Protein AF-A0A4Y2KKC8-F1 (afdb_monomer_lite)

Foldseek 3Di:
DPLPDCPVVVVVVVCCVVPVDDDPSVVVVVVVVVVVVVVVVVVVVVVVQVVVVVCVVPVLPCPRGDCVVVVDDPVVSVVVSVCCVPPPVNVVLVVVLVVVVVVLVVVLVVCVVVVVPVVNVVRDDNVVSVVVSVVPDPPPPD

pLDDT: mean 78.74, std 12.35, range [41.03, 94.56]

Sequence (142 aa):
MESGKLLHFKNLKQYRDETNATIDTNYFSIALKNMKDGFTERFEQFKANKSTLAFIVNPLNTNEINIESFGIDAGSLQMQLLDLKTKDLWSGKFTELKSKLEELEIQKCMHIEQHKWTALKEIPRVEALIFGAWNSLPECYS

Structure (mmCIF, N/CA/C/O backbone):
data_AF-A0A4Y2KKC8-F1
#
_entry.id   AF-A0A4Y2KKC8-F1
#
loop_
_atom_site.group_PDB
_atom_site.id
_atom_site.type_symbol
_atom_site.label_atom_id
_atom_site.label_alt_id
_atom_site.label_comp_id
_atom_site.label_asym_id
_atom_site.label_entity_id
_atom_site.label_seq_id
_atom_site.pdbx_PDB_ins_code
_atom_site.Cartn_x
_atom_site.Cartn_y
_atom_site.Cartn_z
_atom_site.occupancy
_atom_site.B_iso_or_equiv
_atom_site.auth_seq_id
_atom_site.auth_comp_id
_atom_site.auth_asym_id
_atom_site.auth_atom_id
_atom_site.pdbx_PDB_model_num
ATOM 1 N N . MET A 1 1 ? 13.796 18.400 -25.181 1.00 46.31 1 MET A N 1
ATOM 2 C CA . MET A 1 1 ? 15.090 17.842 -24.737 1.00 46.31 1 MET A CA 1
ATOM 3 C C . MET A 1 1 ? 16.060 18.155 -25.860 1.00 46.31 1 MET A C 1
ATOM 5 O O . MET A 1 1 ? 15.753 17.757 -26.974 1.00 46.31 1 MET A O 1
ATOM 9 N N . GLU A 1 2 ? 17.096 18.974 -25.644 1.00 43.88 2 GLU A N 1
ATOM 10 C CA . GLU A 1 2 ? 18.060 19.294 -26.714 1.00 43.88 2 GLU A CA 1
ATOM 11 C C . GLU A 1 2 ? 18.613 17.981 -27.288 1.00 43.88 2 GLU A C 1
ATOM 13 O O . GLU A 1 2 ? 19.316 17.240 -26.600 1.00 43.88 2 GLU A O 1
ATOM 18 N N . SER A 1 3 ? 18.250 17.670 -28.530 1.00 45.03 3 SER A N 1
ATOM 19 C CA . SER A 1 3 ? 18.407 16.374 -29.203 1.00 45.03 3 SER A CA 1
ATOM 20 C C . SER A 1 3 ? 19.848 16.060 -29.631 1.00 45.03 3 SER A C 1
ATOM 22 O O . SER A 1 3 ? 20.072 15.436 -30.664 1.00 45.03 3 SER A O 1
ATOM 24 N N . GLY A 1 4 ? 20.845 16.501 -28.860 1.00 53.94 4 GLY A N 1
ATOM 25 C CA . GLY A 1 4 ? 22.251 16.428 -29.271 1.00 53.94 4 GLY A CA 1
ATOM 26 C C . GLY A 1 4 ? 23.270 16.171 -28.166 1.00 53.94 4 GLY A C 1
ATOM 27 O O . GLY A 1 4 ? 24.447 15.985 -28.468 1.00 53.94 4 GLY A O 1
ATOM 28 N N . LYS A 1 5 ? 22.879 16.139 -26.888 1.00 65.12 5 LYS A N 1
ATOM 29 C CA . LYS A 1 5 ? 23.837 15.943 -25.791 1.00 65.12 5 LYS A CA 1
ATOM 30 C C . LYS A 1 5 ? 23.451 14.707 -24.996 1.00 65.12 5 LYS A C 1
ATOM 32 O O . LYS A 1 5 ? 22.463 14.712 -24.269 1.00 65.12 5 LYS A O 1
ATOM 37 N N . LEU A 1 6 ? 24.284 13.670 -25.081 1.00 72.81 6 LEU A N 1
ATOM 38 C CA . LEU A 1 6 ? 24.264 12.457 -24.246 1.00 72.81 6 LEU A CA 1
ATOM 39 C C . LEU A 1 6 ? 24.575 12.758 -22.762 1.00 72.81 6 LEU A C 1
ATOM 41 O O . LEU A 1 6 ? 25.207 11.966 -22.072 1.00 72.81 6 LEU A O 1
ATOM 45 N N . LEU A 1 7 ? 24.160 13.927 -22.265 1.00 75.31 7 LEU A N 1
ATOM 46 C CA . LEU A 1 7 ? 24.462 14.474 -20.945 1.00 75.31 7 LEU A CA 1
ATOM 47 C C . LEU A 1 7 ? 24.061 13.508 -19.827 1.00 75.31 7 LEU A C 1
ATOM 49 O O . LEU A 1 7 ? 24.788 13.351 -18.849 1.00 75.31 7 LEU A O 1
ATOM 53 N N . HIS A 1 8 ? 22.927 12.833 -20.006 1.00 78.88 8 HIS A N 1
ATOM 54 C CA . HIS A 1 8 ? 22.376 11.881 -19.045 1.00 78.88 8 HIS A CA 1
ATOM 55 C C . HIS A 1 8 ? 22.734 10.418 -19.364 1.00 78.88 8 HIS A C 1
ATOM 57 O O . HIS A 1 8 ? 22.387 9.528 -18.596 1.00 78.88 8 HIS A O 1
ATOM 63 N N . PHE A 1 9 ? 23.473 10.162 -20.449 1.00 84.19 9 PHE A N 1
ATOM 64 C CA . PHE A 1 9 ? 23.880 8.828 -20.901 1.00 84.19 9 PHE A CA 1
ATOM 65 C C . PHE A 1 9 ? 25.406 8.697 -20.858 1.00 84.19 9 PHE A C 1
ATOM 67 O O . PHE A 1 9 ? 26.059 8.594 -21.895 1.00 84.19 9 PHE A O 1
ATOM 74 N N . LYS A 1 10 ? 25.984 8.726 -19.648 1.00 86.88 10 LYS A N 1
ATOM 75 C CA . LYS A 1 10 ? 27.445 8.781 -19.424 1.00 86.88 10 LYS A CA 1
ATOM 76 C C . LYS A 1 10 ? 28.217 7.696 -20.183 1.00 86.88 10 LYS A C 1
ATOM 78 O O . LYS A 1 10 ? 29.179 8.017 -20.869 1.00 86.88 10 LYS A O 1
ATOM 83 N N . ASN A 1 11 ? 27.740 6.453 -20.134 1.00 88.62 11 ASN A N 1
ATOM 84 C CA . ASN A 1 11 ? 28.391 5.323 -20.804 1.00 88.62 11 ASN A CA 1
ATOM 85 C C . ASN A 1 11 ? 28.322 5.450 -22.334 1.00 88.62 11 ASN A C 1
ATOM 87 O O . ASN A 1 11 ? 29.298 5.187 -23.027 1.00 88.62 11 ASN A O 1
ATOM 91 N N . LEU A 1 12 ? 27.181 5.902 -22.866 1.00 84.38 12 LEU A N 1
ATOM 92 C CA . LEU A 1 12 ? 26.992 6.082 -24.308 1.00 84.38 12 LEU A CA 1
ATOM 93 C C . LEU A 1 12 ? 27.838 7.247 -24.841 1.00 84.38 12 LEU A C 1
ATOM 95 O O . LEU A 1 12 ? 28.389 7.177 -25.936 1.00 84.38 12 LEU A O 1
ATOM 99 N N . LYS A 1 13 ? 27.961 8.315 -24.042 1.00 84.94 13 LYS A N 1
ATOM 100 C CA . LYS A 1 13 ? 28.847 9.446 -24.322 1.00 84.94 13 LYS A CA 1
ATOM 101 C C . LYS A 1 13 ? 30.307 8.995 -24.377 1.00 84.94 13 LYS A C 1
ATOM 103 O O . LYS A 1 13 ? 30.983 9.312 -25.345 1.00 84.94 13 LYS A O 1
ATOM 108 N N . GLN A 1 14 ? 30.755 8.238 -23.376 1.00 87.81 14 GLN A N 1
ATOM 109 C CA . GLN A 1 14 ? 32.113 7.696 -23.325 1.00 87.81 14 GLN A CA 1
ATOM 110 C C . GLN A 1 14 ? 32.411 6.814 -24.544 1.00 87.81 14 GLN A C 1
ATOM 112 O O . GLN A 1 14 ? 33.397 7.046 -25.231 1.00 87.81 14 GLN A O 1
ATOM 117 N N . TYR A 1 15 ? 31.514 5.882 -24.875 1.00 87.12 15 TYR A N 1
ATOM 118 C CA . TYR A 1 15 ? 31.667 5.016 -26.044 1.00 87.12 15 TYR A CA 1
ATOM 119 C C . TYR A 1 15 ? 31.813 5.811 -27.349 1.00 87.12 15 TYR A C 1
ATOM 121 O O . TYR A 1 15 ? 32.693 5.520 -28.156 1.00 87.12 15 TYR A O 1
ATOM 129 N N . ARG A 1 16 ? 30.987 6.846 -27.551 1.00 86.56 16 ARG A N 1
ATOM 130 C CA . ARG A 1 16 ? 31.104 7.745 -28.708 1.00 86.56 16 ARG A CA 1
ATOM 131 C C . ARG A 1 16 ? 32.460 8.443 -28.750 1.00 86.56 16 ARG A C 1
ATOM 133 O O . ARG A 1 16 ? 33.062 8.506 -29.813 1.00 86.56 16 ARG A O 1
ATOM 140 N N . ASP A 1 17 ? 32.903 8.986 -27.618 1.00 86.56 17 ASP A N 1
ATOM 141 C CA . ASP A 1 17 ? 34.143 9.763 -27.526 1.00 86.56 17 ASP A CA 1
ATOM 142 C C . ASP A 1 17 ? 35.383 8.878 -27.767 1.00 86.56 17 ASP A C 1
ATOM 144 O O . ASP A 1 17 ? 36.352 9.334 -28.366 1.00 86.56 17 ASP A O 1
ATOM 148 N N . GLU A 1 18 ? 35.335 7.604 -27.363 1.00 92.94 18 GLU A N 1
ATOM 149 C CA . GLU A 1 18 ? 36.414 6.626 -27.564 1.00 92.94 18 GLU A CA 1
ATOM 150 C C . GLU A 1 18 ? 36.441 6.024 -28.979 1.00 92.94 18 GLU A C 1
ATOM 152 O O . GLU A 1 18 ? 37.512 5.728 -29.504 1.00 92.94 18 GLU A O 1
ATOM 157 N N . THR A 1 19 ? 35.276 5.818 -29.602 1.00 92.62 19 THR A N 1
ATOM 158 C CA . THR A 1 19 ? 35.161 5.043 -30.856 1.00 92.62 19 THR A CA 1
ATOM 159 C C . THR A 1 19 ? 34.784 5.869 -32.083 1.00 92.62 19 THR A C 1
ATOM 161 O O . THR A 1 19 ? 34.815 5.351 -33.197 1.00 92.62 19 THR A O 1
ATOM 164 N N . ASN A 1 20 ? 34.396 7.137 -31.907 1.00 87.06 20 ASN A N 1
ATOM 165 C CA . ASN A 1 20 ? 33.787 7.975 -32.947 1.00 87.06 20 ASN A CA 1
ATOM 166 C C . ASN A 1 20 ? 32.540 7.350 -33.615 1.00 87.06 20 ASN A C 1
ATOM 168 O O . ASN A 1 20 ? 32.149 7.749 -34.715 1.00 87.06 20 ASN A O 1
ATOM 172 N N . ALA A 1 21 ? 31.886 6.381 -32.963 1.00 87.12 21 ALA A N 1
ATOM 173 C CA . ALA A 1 21 ? 30.694 5.732 -33.495 1.00 87.12 21 ALA A CA 1
ATOM 174 C C . ALA A 1 21 ? 29.527 6.721 -33.672 1.00 87.12 21 ALA A C 1
ATOM 176 O O . ALA A 1 21 ? 29.269 7.584 -32.828 1.00 87.12 21 ALA A O 1
ATOM 177 N N . THR A 1 22 ? 28.775 6.558 -34.764 1.00 85.62 22 THR A N 1
ATOM 178 C CA . THR A 1 22 ? 27.531 7.309 -34.989 1.00 85.62 22 THR A CA 1
ATOM 179 C C . THR A 1 22 ? 26.415 6.710 -34.138 1.00 85.62 22 THR A C 1
ATOM 181 O O . THR A 1 22 ? 26.161 5.510 -34.199 1.00 85.62 22 THR A O 1
ATOM 184 N N . ILE A 1 23 ? 25.742 7.544 -33.345 1.00 83.12 23 ILE A N 1
ATOM 185 C CA . ILE A 1 23 ? 24.642 7.122 -32.471 1.00 83.12 23 ILE A CA 1
ATOM 186 C C . ILE A 1 23 ? 23.315 7.544 -33.095 1.00 83.12 23 ILE A C 1
ATOM 188 O O . ILE A 1 23 ? 23.121 8.723 -33.390 1.00 83.12 23 ILE A O 1
ATOM 192 N N . ASP A 1 24 ? 22.388 6.596 -33.234 1.00 84.50 24 ASP A N 1
ATOM 193 C CA . ASP A 1 24 ? 21.012 6.869 -33.654 1.00 84.50 24 ASP A CA 1
ATOM 194 C C . ASP A 1 24 ? 20.227 7.553 -32.526 1.00 84.50 24 ASP A C 1
ATOM 196 O O . ASP A 1 24 ? 19.554 6.930 -31.703 1.00 84.50 24 ASP A O 1
ATOM 200 N N . THR A 1 25 ? 20.327 8.877 -32.476 1.00 80.56 25 THR A N 1
ATOM 201 C CA . THR A 1 25 ? 19.639 9.711 -31.489 1.00 80.56 25 THR A CA 1
ATOM 202 C C . THR A 1 25 ? 18.122 9.743 -31.683 1.00 80.56 25 THR A C 1
ATOM 204 O O . THR A 1 25 ? 17.404 10.045 -30.722 1.00 80.56 25 THR A O 1
ATOM 207 N N . ASN A 1 26 ? 17.615 9.403 -32.874 1.00 83.50 26 ASN A N 1
ATOM 208 C CA . ASN A 1 26 ? 16.182 9.373 -33.164 1.00 83.50 26 ASN A CA 1
ATOM 209 C C . ASN A 1 26 ? 15.517 8.187 -32.471 1.00 83.50 26 ASN A C 1
ATOM 211 O O . ASN A 1 26 ? 14.501 8.375 -31.800 1.00 83.50 26 ASN A O 1
ATOM 215 N N . TYR A 1 27 ? 16.126 7.000 -32.547 1.00 86.25 27 TYR A N 1
ATOM 216 C CA . TYR A 1 27 ? 15.650 5.825 -31.819 1.00 86.25 27 TYR A CA 1
ATOM 217 C C . TYR A 1 27 ? 15.529 6.098 -30.312 1.00 86.25 27 TYR A C 1
ATOM 219 O O . TYR A 1 27 ? 14.465 5.897 -29.722 1.00 86.25 27 TYR A O 1
ATOM 227 N N . PHE A 1 28 ? 16.584 6.638 -29.689 1.00 80.69 28 PHE A N 1
ATOM 228 C CA . PHE A 1 28 ? 16.561 6.963 -28.258 1.00 80.69 28 PHE A CA 1
ATOM 229 C C . PHE A 1 28 ? 15.520 8.029 -27.917 1.00 80.69 28 PHE A C 1
ATOM 231 O O . PHE A 1 28 ? 14.849 7.924 -26.892 1.00 80.69 28 PHE A O 1
ATOM 238 N N . SER A 1 29 ? 15.350 9.039 -28.773 1.00 82.44 29 SER A N 1
ATOM 239 C CA . SER A 1 29 ? 14.342 10.084 -28.566 1.00 82.44 29 SER A CA 1
ATOM 240 C C . SER A 1 29 ? 12.922 9.513 -28.580 1.00 82.44 29 SER A C 1
ATOM 242 O O . SER A 1 29 ? 12.113 9.869 -27.722 1.00 82.44 29 SER A O 1
ATOM 244 N N . ILE A 1 30 ? 12.630 8.589 -29.500 1.00 88.06 30 ILE A N 1
ATOM 245 C CA . ILE A 1 30 ? 11.337 7.896 -29.573 1.00 88.06 30 ILE A CA 1
ATOM 246 C C . ILE A 1 30 ? 11.141 6.995 -28.349 1.00 88.06 30 ILE A C 1
ATOM 248 O O . ILE A 1 30 ? 10.100 7.066 -27.699 1.00 88.06 30 ILE A O 1
ATOM 252 N N . ALA A 1 31 ? 12.148 6.196 -27.986 1.00 87.31 31 ALA A N 1
ATOM 253 C CA . ALA A 1 31 ? 12.077 5.304 -26.830 1.00 87.31 31 ALA A CA 1
ATOM 254 C C . ALA A 1 31 ? 11.837 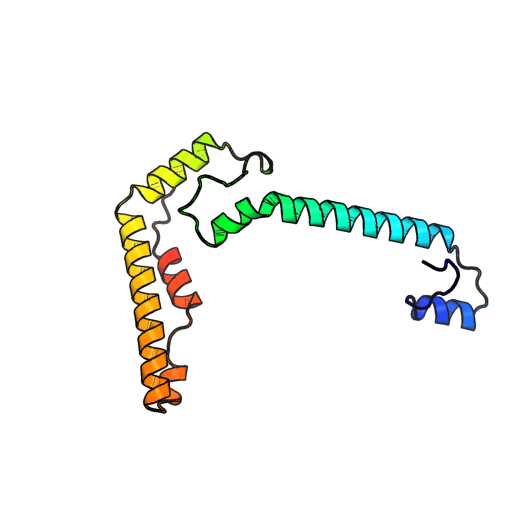6.074 -25.519 1.00 87.31 31 ALA A C 1
ATOM 256 O O . ALA A 1 31 ? 10.962 5.707 -24.737 1.00 87.31 31 ALA A O 1
ATOM 257 N N . LEU A 1 32 ? 12.556 7.180 -25.301 1.00 86.69 32 LEU A N 1
ATOM 258 C CA . LEU A 1 32 ? 12.384 8.030 -24.120 1.00 86.69 32 LEU A CA 1
ATOM 259 C C . LEU A 1 32 ? 11.018 8.708 -24.087 1.00 86.69 32 LEU A C 1
ATOM 261 O O . LEU A 1 32 ? 10.420 8.816 -23.018 1.00 86.69 32 LEU A O 1
ATOM 265 N N . LYS A 1 33 ? 10.515 9.151 -25.244 1.00 90.94 33 LYS A N 1
ATOM 266 C C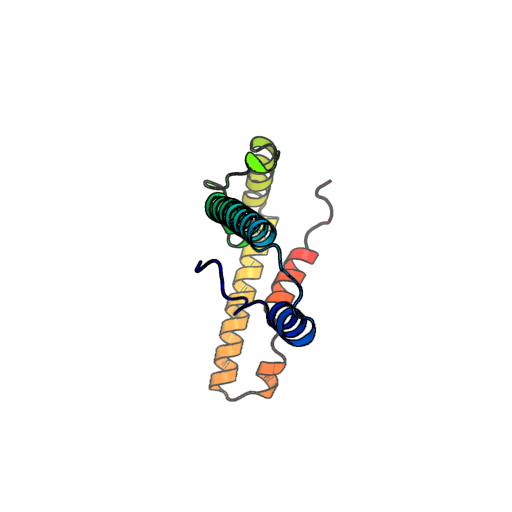A . LYS A 1 33 ? 9.166 9.708 -25.344 1.00 90.94 33 LYS A CA 1
ATOM 267 C C . LYS A 1 33 ? 8.120 8.664 -24.949 1.00 90.94 33 LYS A C 1
ATOM 269 O O . LYS A 1 33 ? 7.314 8.942 -24.072 1.00 90.94 33 LYS A O 1
ATOM 274 N N . ASN A 1 34 ? 8.200 7.453 -25.497 1.00 92.31 34 ASN A N 1
ATOM 275 C CA . ASN A 1 34 ? 7.268 6.373 -25.168 1.00 92.31 34 ASN A CA 1
ATOM 276 C C . ASN A 1 34 ? 7.328 5.986 -23.682 1.00 92.31 34 ASN A C 1
ATOM 278 O O . ASN A 1 34 ? 6.290 5.779 -23.059 1.00 92.31 34 ASN A O 1
ATOM 282 N N . MET A 1 35 ? 8.528 5.928 -23.090 1.00 91.44 35 MET A N 1
ATOM 283 C CA . MET A 1 35 ? 8.682 5.685 -21.649 1.00 91.44 35 MET A CA 1
ATOM 284 C C . MET A 1 35 ? 8.040 6.792 -20.814 1.00 91.44 35 MET A C 1
ATOM 286 O O . MET A 1 35 ? 7.345 6.501 -19.843 1.00 91.44 35 MET A O 1
ATOM 290 N N . LYS A 1 36 ? 8.265 8.057 -21.187 1.00 91.69 36 LYS A N 1
ATOM 291 C CA . LYS A 1 36 ? 7.666 9.206 -20.507 1.00 91.69 36 LYS A CA 1
ATOM 292 C C . LYS A 1 36 ? 6.143 9.148 -20.589 1.00 91.69 36 LYS A C 1
ATOM 294 O O . LYS A 1 36 ? 5.491 9.259 -19.558 1.00 91.69 36 LYS A O 1
ATOM 299 N N . ASP A 1 37 ? 5.603 8.954 -21.786 1.00 92.94 37 ASP A N 1
ATOM 300 C CA . ASP A 1 37 ? 4.162 8.947 -22.028 1.00 92.94 37 ASP A CA 1
ATOM 301 C C . ASP A 1 37 ? 3.496 7.783 -21.270 1.00 92.94 37 ASP A C 1
ATOM 303 O O . ASP A 1 37 ? 2.529 8.003 -20.542 1.00 92.94 37 ASP A O 1
ATOM 307 N N . GLY A 1 38 ? 4.081 6.579 -21.312 1.00 93.50 38 GLY A N 1
ATOM 308 C CA . GLY A 1 38 ? 3.586 5.426 -20.553 1.00 93.50 38 GLY A CA 1
ATOM 309 C C . GLY A 1 38 ? 3.692 5.594 -19.032 1.00 93.50 38 GLY A C 1
ATOM 310 O O . GLY A 1 38 ? 2.809 5.155 -18.293 1.00 93.50 38 GLY A O 1
ATOM 311 N N . PHE A 1 39 ? 4.742 6.259 -18.535 1.00 91.69 39 PHE A N 1
ATOM 312 C CA . PHE A 1 39 ? 4.843 6.596 -17.114 1.00 91.69 39 PHE A CA 1
ATOM 313 C C . PHE A 1 39 ? 3.773 7.611 -16.703 1.00 91.69 39 PHE A C 1
ATOM 315 O O . PHE A 1 39 ? 3.119 7.429 -15.679 1.00 91.69 39 PHE A O 1
ATOM 322 N N . THR A 1 40 ? 3.570 8.662 -17.502 1.00 91.50 40 THR A N 1
ATOM 323 C CA . THR A 1 40 ? 2.534 9.669 -17.258 1.00 91.50 40 THR A CA 1
ATOM 324 C C . THR A 1 40 ? 1.149 9.033 -17.220 1.00 91.50 40 THR A C 1
ATOM 326 O O . THR A 1 40 ? 0.416 9.266 -16.265 1.00 91.50 40 THR A O 1
ATOM 329 N N . GLU A 1 41 ? 0.814 8.178 -18.185 1.00 90.94 41 GLU A N 1
ATOM 330 C CA . GLU A 1 41 ? -0.473 7.478 -18.223 1.00 90.94 41 GLU A CA 1
ATOM 331 C C . GLU A 1 41 ? -0.711 6.638 -16.959 1.00 90.94 41 GLU A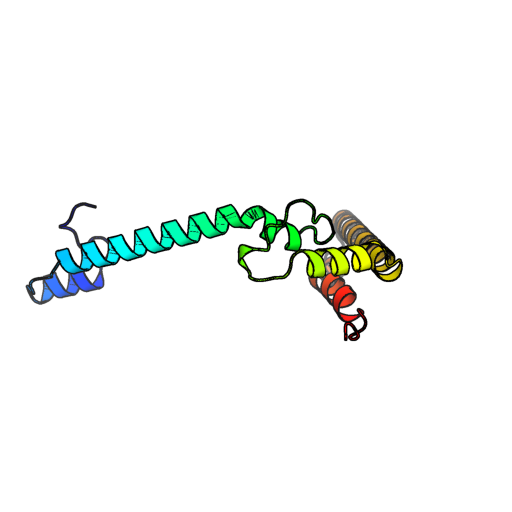 C 1
ATOM 333 O O . GLU A 1 41 ? -1.732 6.795 -16.286 1.00 90.94 41 GLU A O 1
ATOM 338 N N . ARG A 1 42 ? 0.259 5.799 -16.571 1.00 85.69 42 ARG A N 1
ATOM 339 C CA . ARG A 1 42 ? 0.152 4.983 -15.348 1.00 85.69 42 ARG A CA 1
ATOM 340 C C . ARG A 1 42 ? 0.065 5.832 -14.081 1.00 85.69 42 ARG A C 1
ATOM 342 O O . ARG A 1 42 ? -0.634 5.463 -13.140 1.00 85.69 42 ARG A O 1
ATOM 349 N N . PHE A 1 43 ? 0.762 6.964 -14.040 1.00 83.00 43 PHE A N 1
ATOM 350 C CA . PHE A 1 43 ? 0.713 7.876 -12.901 1.00 83.00 43 PHE A CA 1
ATOM 351 C C . PHE A 1 43 ? -0.643 8.591 -12.782 1.00 83.00 43 PHE A C 1
ATOM 353 O O . PHE A 1 43 ? -1.147 8.776 -11.673 1.00 83.00 43 PHE A O 1
ATOM 360 N N . GLU A 1 44 ? -1.276 8.951 -13.900 1.00 86.06 44 GLU A N 1
ATOM 361 C CA . GLU A 1 44 ? -2.648 9.471 -13.893 1.00 86.06 44 GLU A CA 1
ATOM 362 C C . GLU A 1 44 ? -3.656 8.410 -13.438 1.00 86.06 44 GLU A C 1
ATOM 364 O O . GLU A 1 44 ? -4.499 8.702 -12.592 1.00 86.06 44 GLU A O 1
ATOM 369 N N . GLN A 1 45 ? -3.524 7.163 -13.903 1.00 80.31 45 GLN A N 1
ATOM 370 C CA . GLN A 1 45 ? -4.347 6.046 -13.420 1.00 80.31 45 GLN A CA 1
ATOM 371 C C . GLN A 1 45 ? -4.198 5.849 -11.905 1.00 80.31 45 GLN A C 1
ATOM 373 O O . GLN A 1 45 ? -5.187 5.691 -11.191 1.00 80.31 45 GLN A O 1
ATOM 378 N N . PHE A 1 46 ? -2.970 5.925 -11.385 1.00 76.44 46 PHE A N 1
ATOM 379 C CA . PHE A 1 46 ? -2.716 5.862 -9.947 1.00 76.44 46 PHE A CA 1
ATOM 380 C C . PHE A 1 46 ? -3.432 6.985 -9.179 1.00 76.44 46 PHE A C 1
ATOM 382 O O . PHE A 1 46 ? -4.066 6.725 -8.158 1.00 76.44 46 PHE A O 1
ATOM 389 N N . LYS A 1 47 ? -3.389 8.226 -9.683 1.00 77.12 47 LYS A N 1
ATOM 390 C CA . LYS A 1 47 ? -4.119 9.356 -9.084 1.00 77.12 47 LYS A CA 1
ATOM 391 C C . LYS A 1 47 ? -5.637 9.186 -9.152 1.00 77.12 47 LYS A C 1
ATOM 393 O O . LYS A 1 47 ? -6.317 9.553 -8.196 1.00 77.12 47 LYS A O 1
ATOM 398 N N . ALA A 1 48 ? -6.164 8.628 -10.239 1.00 75.88 48 ALA A N 1
ATOM 399 C CA . ALA A 1 48 ? -7.593 8.350 -10.389 1.00 75.88 48 ALA A CA 1
ATOM 400 C C . ALA A 1 48 ? -8.085 7.287 -9.389 1.00 75.88 48 ALA A C 1
ATOM 402 O O . ALA A 1 48 ? -9.198 7.386 -8.883 1.00 75.88 48 ALA A O 1
ATOM 403 N N . ASN A 1 49 ? -7.221 6.338 -9.018 1.00 70.12 49 ASN A N 1
ATOM 404 C CA . ASN A 1 49 ? -7.507 5.287 -8.035 1.00 70.12 49 ASN A CA 1
ATOM 405 C C . ASN A 1 49 ? -7.206 5.707 -6.580 1.00 70.12 49 ASN A C 1
ATOM 407 O O . ASN A 1 49 ? -7.085 4.864 -5.688 1.00 70.12 49 ASN A O 1
ATOM 411 N N . LYS A 1 50 ? -7.079 7.013 -6.303 1.00 70.50 50 LYS A N 1
ATOM 412 C CA . LYS A 1 50 ? -6.788 7.538 -4.957 1.00 70.50 50 LYS A CA 1
ATOM 413 C C . LYS A 1 50 ? -7.836 7.122 -3.920 1.00 70.50 50 LYS A C 1
ATOM 415 O O . LYS A 1 50 ? -7.468 6.843 -2.781 1.00 70.50 50 LYS A O 1
ATOM 420 N N . SER A 1 51 ? -9.114 7.059 -4.293 1.00 64.75 51 SER A N 1
ATOM 421 C CA . SER A 1 51 ? -10.171 6.601 -3.382 1.00 64.75 51 SER A CA 1
ATOM 422 C C . SER A 1 51 ? -10.090 5.097 -3.106 1.00 64.75 51 SER A C 1
ATOM 424 O O . SER A 1 51 ? -10.364 4.668 -1.990 1.00 64.75 51 SER A O 1
ATOM 426 N N . THR A 1 52 ? -9.593 4.301 -4.058 1.00 65.31 52 THR A N 1
ATOM 427 C CA . THR A 1 52 ? -9.282 2.882 -3.837 1.00 65.31 52 THR A CA 1
ATOM 428 C C . THR A 1 52 ? -8.162 2.704 -2.811 1.00 65.31 52 THR A C 1
ATOM 430 O O . THR A 1 52 ? -8.239 1.821 -1.965 1.00 65.31 52 THR A O 1
ATOM 433 N N . LEU A 1 53 ? -7.148 3.576 -2.807 1.00 67.81 53 LEU A N 1
ATOM 434 C CA . LEU A 1 53 ? -6.091 3.552 -1.785 1.00 67.81 53 LEU A CA 1
ATOM 435 C C . LEU A 1 53 ? -6.586 3.983 -0.399 1.00 67.81 53 LEU A C 1
ATOM 437 O O . LEU A 1 53 ? -6.038 3.535 0.608 1.00 67.81 53 LEU A O 1
ATOM 441 N N . ALA A 1 54 ? -7.632 4.813 -0.326 1.00 65.81 54 ALA A N 1
ATOM 442 C CA . ALA A 1 54 ? -8.235 5.208 0.945 1.00 65.81 54 ALA A CA 1
ATOM 443 C C . ALA A 1 54 ? -8.810 4.003 1.713 1.00 65.81 54 ALA A C 1
ATOM 445 O O . ALA A 1 54 ? -8.809 4.028 2.942 1.00 65.81 54 ALA A O 1
ATOM 446 N N . PHE A 1 55 ? -9.188 2.921 1.019 1.00 62.44 55 PHE A N 1
ATOM 447 C CA . PHE A 1 55 ? -9.589 1.650 1.631 1.00 62.44 55 PHE A CA 1
ATOM 448 C C . PHE A 1 55 ? -8.507 1.051 2.541 1.00 62.44 55 PHE A C 1
ATOM 450 O O . PHE A 1 55 ? -8.825 0.517 3.597 1.00 62.44 55 PHE A O 1
ATOM 457 N N . ILE A 1 56 ? -7.224 1.182 2.178 1.00 63.03 56 ILE A N 1
ATOM 458 C CA . ILE A 1 56 ? -6.104 0.672 2.992 1.00 63.03 56 ILE A CA 1
ATOM 459 C C . ILE A 1 56 ? -6.040 1.407 4.338 1.00 63.03 56 ILE A C 1
ATOM 461 O O . ILE A 1 56 ? -5.684 0.823 5.359 1.00 63.03 56 ILE A O 1
ATOM 465 N N . VAL A 1 57 ? -6.385 2.696 4.339 1.00 57.84 57 VAL A N 1
ATOM 466 C CA . VAL A 1 57 ? -6.300 3.568 5.517 1.00 57.84 57 VAL A CA 1
ATOM 467 C C . VAL A 1 57 ? -7.596 3.546 6.331 1.00 57.84 57 VAL A C 1
ATOM 469 O O . VAL A 1 57 ? -7.560 3.693 7.550 1.00 57.84 57 VAL A O 1
ATOM 472 N N . ASN A 1 58 ? -8.743 3.362 5.680 1.00 67.50 58 ASN A N 1
ATOM 473 C CA . ASN A 1 58 ? -10.052 3.345 6.319 1.00 67.50 58 ASN A CA 1
ATOM 474 C C . ASN A 1 58 ? -10.988 2.331 5.636 1.00 67.50 58 ASN A C 1
ATOM 476 O O . ASN A 1 58 ? -11.883 2.723 4.880 1.00 67.50 58 ASN A O 1
ATOM 480 N N . PRO A 1 59 ? -10.811 1.026 5.909 1.00 60.00 59 PRO A N 1
ATOM 481 C CA . PRO A 1 59 ? -11.529 -0.039 5.206 1.00 60.00 59 PRO A CA 1
ATOM 482 C C . PRO A 1 59 ? -13.046 -0.024 5.441 1.00 60.00 59 PRO A C 1
ATOM 484 O O . PRO A 1 59 ? -13.790 -0.649 4.692 1.00 60.00 59 PRO A O 1
ATOM 487 N N . LEU A 1 60 ? -13.525 0.703 6.457 1.00 60.94 60 LEU A N 1
ATOM 488 C CA . LEU A 1 60 ? -14.940 0.769 6.836 1.00 60.94 60 LEU A CA 1
ATOM 489 C C . LEU A 1 60 ? -15.687 1.982 6.251 1.00 60.94 60 LEU A C 1
ATOM 491 O O . LEU A 1 60 ? -16.901 2.097 6.443 1.00 60.94 60 LEU A O 1
ATOM 495 N N . ASN A 1 61 ? -14.994 2.885 5.545 1.00 65.00 61 ASN A N 1
ATOM 496 C CA . ASN A 1 61 ? -15.604 4.032 4.869 1.00 65.00 61 ASN A CA 1
ATOM 497 C C . ASN A 1 61 ? -15.581 3.826 3.349 1.00 65.00 61 ASN A C 1
ATOM 499 O O . ASN A 1 61 ? -14.651 4.226 2.653 1.00 65.00 61 ASN A O 1
ATOM 503 N N . THR A 1 62 ? -16.602 3.134 2.853 1.00 58.66 62 THR A N 1
ATOM 504 C CA . THR A 1 62 ? -16.593 2.468 1.542 1.00 58.66 62 THR A CA 1
ATOM 505 C C . THR A 1 62 ? -17.389 3.213 0.474 1.00 58.66 62 THR A C 1
ATOM 507 O O . THR A 1 62 ? -17.430 2.786 -0.677 1.00 58.66 62 THR A O 1
ATOM 510 N N . ASN A 1 63 ? -17.981 4.354 0.835 1.00 63.00 63 ASN A N 1
ATOM 511 C CA . ASN A 1 63 ? -18.910 5.108 -0.009 1.00 63.00 63 ASN A CA 1
ATOM 512 C C . ASN A 1 63 ? -18.260 5.717 -1.272 1.00 63.00 63 ASN A C 1
ATOM 514 O O . ASN A 1 63 ? -18.982 6.184 -2.146 1.00 63.00 63 ASN A O 1
ATOM 518 N N . GLU A 1 64 ? -16.925 5.722 -1.381 1.00 59.88 64 GLU A N 1
ATOM 519 C CA . GLU A 1 64 ? -16.180 6.395 -2.463 1.00 59.88 64 GLU A CA 1
ATOM 520 C C . GLU A 1 64 ? -15.215 5.475 -3.245 1.00 59.88 64 GLU A C 1
ATOM 522 O O . GLU A 1 64 ? -14.454 5.947 -4.095 1.00 59.88 64 GLU A O 1
ATOM 527 N N . ILE A 1 65 ? -15.199 4.164 -2.980 1.00 64.25 65 ILE A N 1
ATOM 528 C CA . ILE A 1 65 ? -14.219 3.246 -3.586 1.00 64.25 65 ILE A CA 1
ATOM 529 C C . ILE A 1 65 ? -14.678 2.856 -4.999 1.00 64.25 65 ILE A C 1
ATOM 531 O O . ILE A 1 65 ? -15.652 2.124 -5.160 1.00 64.25 65 ILE A O 1
ATOM 535 N N . ASN A 1 66 ? -13.954 3.303 -6.032 1.00 67.12 66 ASN A N 1
ATOM 536 C CA . ASN A 1 66 ? -14.171 2.832 -7.400 1.00 67.12 66 ASN A CA 1
ATOM 537 C C . ASN A 1 66 ? -13.437 1.495 -7.606 1.00 67.12 66 ASN A C 1
ATOM 539 O O . ASN A 1 66 ? -12.207 1.453 -7.666 1.00 67.12 66 ASN A O 1
ATOM 543 N N . ILE A 1 67 ? -14.207 0.408 -7.657 1.00 68.19 67 ILE A N 1
ATOM 544 C CA . ILE A 1 67 ? -13.731 -0.984 -7.765 1.00 68.19 67 ILE A CA 1
ATOM 545 C C . ILE A 1 67 ? -14.069 -1.642 -9.105 1.00 68.19 67 ILE A C 1
ATOM 547 O O . ILE A 1 67 ? -13.536 -2.710 -9.405 1.00 68.19 67 ILE A O 1
ATOM 551 N N . GLU A 1 68 ? -14.892 -0.994 -9.937 1.00 66.94 68 GLU A N 1
ATOM 552 C CA . GLU A 1 68 ? -15.285 -1.507 -11.259 1.00 66.94 68 GLU A CA 1
ATOM 553 C C . GLU A 1 68 ? -14.065 -1.719 -12.168 1.00 66.94 68 GLU A C 1
ATOM 555 O O . GLU A 1 68 ? -14.000 -2.685 -12.927 1.00 66.94 68 GLU A O 1
ATOM 560 N N . SER A 1 69 ? -13.042 -0.869 -12.027 1.00 65.88 69 SER A N 1
ATOM 561 C CA . SER A 1 69 ? -11.775 -0.959 -12.762 1.00 65.88 69 SER A CA 1
ATOM 562 C C . SER A 1 69 ? -10.961 -2.224 -12.461 1.00 65.88 69 SER A C 1
ATOM 564 O O . SER A 1 69 ? -10.067 -2.565 -13.235 1.00 65.88 69 SER A O 1
ATOM 566 N N . PHE A 1 70 ? -11.273 -2.941 -11.377 1.00 68.44 70 PHE A N 1
ATOM 567 C CA . PHE A 1 70 ? -10.590 -4.172 -10.974 1.00 68.44 70 PHE A CA 1
ATOM 568 C C . PHE A 1 70 ? -11.367 -5.445 -11.341 1.00 68.44 70 PHE A C 1
ATOM 570 O O . PHE A 1 70 ? -10.921 -6.540 -11.005 1.00 68.44 70 PHE A O 1
ATOM 577 N N . GLY A 1 71 ? -12.521 -5.326 -12.014 1.00 70.38 71 GLY A N 1
ATOM 578 C CA . GLY A 1 71 ? -13.380 -6.474 -12.329 1.00 70.38 71 GLY A CA 1
ATOM 579 C C . GLY A 1 71 ? -13.992 -7.133 -11.087 1.00 70.38 71 GLY A C 1
ATOM 580 O O . GLY A 1 71 ? -14.392 -8.294 -11.137 1.00 70.38 71 GLY A O 1
ATOM 581 N N . ILE A 1 72 ? -14.031 -6.407 -9.968 1.00 74.25 72 ILE A N 1
ATOM 582 C CA . ILE A 1 72 ? -14.634 -6.858 -8.716 1.00 74.25 72 ILE A CA 1
ATOM 583 C C . ILE A 1 72 ? -16.119 -6.506 -8.762 1.00 74.25 72 ILE A C 1
ATOM 585 O O . ILE A 1 72 ? -16.478 -5.365 -9.056 1.00 74.25 72 ILE A O 1
ATOM 589 N N . ASP A 1 73 ? -16.978 -7.474 -8.443 1.00 81.19 73 ASP A N 1
ATOM 590 C CA . ASP A 1 73 ? -18.407 -7.215 -8.300 1.00 81.19 73 ASP A CA 1
ATOM 591 C C . ASP A 1 73 ? -18.656 -6.272 -7.117 1.00 81.19 73 ASP A C 1
ATOM 593 O O . ASP A 1 73 ? -18.447 -6.625 -5.950 1.00 81.19 73 ASP A O 1
ATOM 597 N N . ALA A 1 74 ? -19.095 -5.054 -7.432 1.00 73.00 74 ALA A N 1
ATOM 598 C CA . ALA A 1 74 ? -19.289 -4.014 -6.438 1.00 73.00 74 ALA A CA 1
ATOM 599 C C . ALA A 1 74 ? -20.376 -4.381 -5.420 1.00 73.00 74 ALA A C 1
ATOM 601 O O . ALA A 1 74 ? -20.236 -4.045 -4.244 1.00 73.00 74 ALA A O 1
ATOM 602 N N . GLY A 1 75 ? -21.413 -5.114 -5.844 1.00 76.56 75 GLY A N 1
ATOM 603 C CA . GLY A 1 75 ? -22.490 -5.573 -4.967 1.00 76.56 75 GLY A CA 1
ATOM 604 C C . GLY A 1 75 ? -21.998 -6.571 -3.918 1.00 76.56 75 GLY A C 1
ATOM 605 O O . GLY A 1 75 ? -22.227 -6.378 -2.725 1.00 76.56 75 GLY A O 1
ATOM 606 N N . SER A 1 76 ? -21.262 -7.599 -4.343 1.00 77.75 76 SER A N 1
ATOM 607 C CA . SER A 1 76 ? -20.655 -8.596 -3.457 1.00 77.75 76 SER A CA 1
ATOM 608 C C . SER A 1 76 ? -19.671 -7.963 -2.473 1.00 77.75 76 SER A C 1
ATOM 610 O O . SER A 1 76 ? -19.760 -8.219 -1.270 1.00 77.75 76 SER A O 1
ATOM 612 N N . LEU A 1 77 ? -18.789 -7.068 -2.938 1.00 76.44 77 LEU A N 1
ATOM 613 C CA . LEU A 1 77 ? -17.844 -6.397 -2.044 1.00 76.44 77 LEU A CA 1
ATOM 614 C C . LEU A 1 77 ? -18.567 -5.500 -1.029 1.00 76.44 77 LEU A C 1
ATOM 616 O O . LEU A 1 77 ? -18.240 -5.528 0.155 1.00 76.44 77 LEU A O 1
ATOM 620 N N . GLN A 1 78 ? -19.578 -4.737 -1.457 1.00 71.81 78 GLN A N 1
ATOM 621 C CA . GLN A 1 78 ? -20.389 -3.928 -0.544 1.00 71.81 78 GLN A CA 1
ATOM 622 C C . GLN A 1 78 ? -21.102 -4.786 0.503 1.00 71.81 78 GLN A C 1
ATOM 624 O O . GLN A 1 78 ? -21.128 -4.402 1.669 1.00 71.81 78 GLN A O 1
ATOM 629 N N . MET A 1 79 ? -21.627 -5.954 0.126 1.00 73.75 79 MET A N 1
ATOM 630 C CA . MET A 1 79 ? -22.263 -6.889 1.059 1.00 73.75 79 MET A CA 1
ATOM 631 C C . MET A 1 79 ? -21.266 -7.460 2.071 1.00 73.75 79 MET A C 1
ATOM 633 O O . MET A 1 79 ? -21.570 -7.493 3.261 1.00 73.75 79 MET A O 1
ATOM 637 N N . GLN A 1 80 ? -20.063 -7.843 1.634 1.00 74.31 80 GLN A N 1
ATOM 638 C CA . GLN A 1 80 ? -18.999 -8.296 2.536 1.00 74.31 80 GLN A CA 1
ATOM 639 C C . GLN A 1 80 ? -18.560 -7.188 3.498 1.00 74.31 80 GLN A C 1
ATOM 641 O O . GLN A 1 80 ? -18.363 -7.445 4.680 1.00 74.31 80 GLN A O 1
ATOM 646 N N . LEU A 1 81 ? -18.451 -5.946 3.020 1.00 72.50 81 LEU A N 1
ATOM 647 C CA . LEU A 1 81 ? -18.085 -4.788 3.839 1.00 72.50 81 LEU A CA 1
ATOM 648 C C . LEU A 1 81 ? -19.199 -4.377 4.805 1.00 72.50 81 LEU A C 1
ATOM 650 O O . LEU A 1 81 ? -18.916 -3.947 5.923 1.00 72.50 81 LEU A O 1
ATOM 654 N N . LEU A 1 82 ? -20.461 -4.517 4.398 1.00 71.94 82 LEU A N 1
ATOM 655 C CA . LEU A 1 82 ? -21.608 -4.302 5.268 1.00 71.94 82 LEU A CA 1
ATOM 656 C C . LEU A 1 82 ? -21.631 -5.354 6.377 1.00 71.94 82 LEU A C 1
ATOM 658 O O . LEU A 1 82 ? -21.710 -4.974 7.539 1.00 71.94 82 LEU A O 1
ATOM 662 N N . ASP A 1 83 ? -21.470 -6.633 6.031 1.00 72.94 83 ASP A N 1
ATOM 663 C CA . ASP A 1 83 ? -21.366 -7.736 6.993 1.00 72.94 83 ASP A CA 1
ATOM 664 C C . ASP A 1 83 ? -20.195 -7.520 7.965 1.00 72.94 83 ASP A C 1
ATOM 666 O O . ASP A 1 83 ? -20.356 -7.639 9.181 1.00 72.94 83 ASP A O 1
ATOM 670 N N . LEU A 1 84 ? -19.039 -7.084 7.451 1.00 71.00 84 LEU A N 1
ATOM 671 C CA . LEU A 1 84 ? -17.875 -6.686 8.244 1.00 71.00 84 LEU A CA 1
ATOM 672 C C . LEU A 1 84 ? -18.211 -5.564 9.236 1.00 71.00 84 LEU A C 1
ATOM 674 O O . LEU A 1 84 ? -17.807 -5.611 10.393 1.00 71.00 84 LEU A O 1
ATOM 678 N N . LYS A 1 85 ? -18.956 -4.549 8.791 1.00 66.50 85 LYS A N 1
ATOM 679 C CA . LYS A 1 85 ? -19.335 -3.384 9.600 1.00 66.50 85 LYS A CA 1
ATOM 680 C C . LYS A 1 85 ? -20.395 -3.719 10.649 1.00 66.50 85 LYS A C 1
ATOM 682 O O . LYS A 1 85 ? -20.378 -3.130 11.727 1.00 66.50 85 LYS A O 1
ATOM 687 N N . THR A 1 86 ? -21.318 -4.627 10.335 1.00 67.38 86 THR A N 1
ATOM 688 C CA . THR A 1 86 ? -22.424 -5.021 11.220 1.00 67.38 86 THR A CA 1
ATOM 689 C C . THR A 1 86 ? -22.056 -6.134 12.189 1.00 67.38 86 THR A C 1
ATOM 691 O O . THR A 1 86 ? -22.729 -6.302 13.200 1.00 67.38 86 THR A O 1
ATOM 694 N N . LYS A 1 87 ? -21.004 -6.907 11.910 1.00 71.38 87 LYS A N 1
ATOM 695 C CA . LYS A 1 87 ? -20.521 -7.931 12.832 1.00 71.38 87 LYS A CA 1
ATOM 696 C C . LYS A 1 87 ? -19.855 -7.269 14.036 1.00 71.38 87 LYS A C 1
ATOM 698 O O . LYS A 1 87 ? -18.738 -6.761 13.940 1.00 71.38 87 LYS A O 1
ATOM 703 N N . ASP A 1 88 ? -20.508 -7.391 15.190 1.00 67.31 88 ASP A N 1
ATOM 704 C CA . ASP A 1 88 ? -19.997 -6.966 16.504 1.00 67.31 88 ASP A CA 1
ATOM 705 C C . ASP A 1 88 ? -18.587 -7.496 16.806 1.00 67.31 88 ASP A C 1
ATOM 707 O O . ASP A 1 88 ? -17.811 -6.869 17.525 1.00 67.31 88 ASP A O 1
ATOM 711 N N . LEU A 1 89 ? -18.219 -8.635 16.210 1.00 70.31 89 LEU A N 1
ATOM 712 C CA . LEU A 1 89 ? -16.871 -9.184 16.303 1.00 70.31 89 LEU A CA 1
ATOM 713 C C . LEU A 1 89 ? -15.817 -8.234 15.711 1.00 70.31 89 LEU A C 1
ATOM 715 O O . LEU A 1 89 ? -14.784 -8.008 16.333 1.00 70.31 89 LEU A O 1
ATOM 719 N N . TRP A 1 90 ? -16.066 -7.665 14.531 1.00 70.44 90 TRP A N 1
ATOM 720 C CA . TRP A 1 90 ? -15.114 -6.787 13.847 1.00 70.44 90 TRP A CA 1
ATOM 721 C C . TRP A 1 90 ? -15.079 -5.404 14.453 1.00 70.44 90 TRP A C 1
ATOM 723 O O . TRP A 1 90 ? -13.999 -4.892 14.735 1.00 70.44 90 TRP A O 1
ATOM 733 N N . SER A 1 91 ? -16.246 -4.806 14.690 1.00 71.25 91 SER A N 1
ATOM 734 C CA . SER A 1 91 ? -16.325 -3.512 15.363 1.00 71.25 91 SER A CA 1
ATOM 735 C C . SER A 1 91 ? -15.708 -3.593 16.764 1.00 71.25 91 SER A C 1
ATOM 737 O O . SER A 1 91 ? -14.948 -2.700 17.142 1.00 71.25 91 SER A O 1
ATOM 739 N N . GLY A 1 92 ? -15.915 -4.700 17.485 1.00 79.19 92 GLY A N 1
ATOM 740 C CA . GLY A 1 92 ? -15.266 -4.998 18.759 1.00 79.19 92 GLY A CA 1
ATOM 741 C C . GLY A 1 92 ? -13.747 -5.131 18.636 1.00 79.19 92 GLY A C 1
ATOM 742 O O . GLY A 1 92 ? -13.020 -4.479 19.380 1.00 79.19 92 GLY A O 1
ATOM 743 N N . LYS A 1 93 ? -13.245 -5.901 17.662 1.00 77.69 93 LYS A N 1
ATOM 744 C CA . LYS A 1 93 ? -11.800 -6.087 17.430 1.00 77.69 93 LYS A CA 1
ATOM 745 C C . LYS A 1 93 ? -11.093 -4.811 16.974 1.00 77.69 93 LYS A C 1
ATOM 747 O O . LYS A 1 93 ? -9.984 -4.546 17.430 1.00 77.69 93 LYS A O 1
ATOM 752 N N . PHE A 1 94 ? -11.719 -3.996 16.123 1.00 80.94 94 PHE A N 1
ATOM 753 C CA . PHE A 1 94 ? -11.169 -2.702 15.708 1.00 80.94 94 PHE A CA 1
ATOM 754 C C . PHE A 1 94 ? -11.197 -1.683 16.844 1.00 80.94 94 PHE A C 1
ATOM 756 O O . PHE A 1 94 ? -10.224 -0.952 17.019 1.00 80.94 94 PHE A O 1
ATOM 763 N N . THR A 1 95 ? -12.266 -1.662 17.643 1.00 82.25 95 THR A N 1
ATOM 764 C CA . THR A 1 95 ? -12.323 -0.863 18.877 1.00 82.25 95 THR A CA 1
ATOM 765 C C . THR A 1 95 ? -11.208 -1.274 19.836 1.00 82.25 95 THR A C 1
ATOM 767 O O . THR A 1 95 ? -10.465 -0.422 20.313 1.00 82.25 95 THR A O 1
ATOM 770 N N . GLU A 1 96 ? -11.027 -2.578 20.051 1.00 86.88 96 GLU A N 1
ATOM 771 C CA . GLU A 1 96 ? -9.970 -3.131 20.900 1.00 86.88 96 GLU A CA 1
ATOM 772 C C . GLU A 1 96 ? -8.570 -2.760 20.378 1.00 86.88 96 GLU A C 1
ATOM 774 O O . GLU A 1 96 ? -7.720 -2.309 21.145 1.00 86.88 96 GLU A O 1
ATOM 779 N N . LEU A 1 97 ? -8.326 -2.902 19.070 1.00 86.75 97 LEU A N 1
ATOM 780 C CA . LEU A 1 97 ? -7.063 -2.510 18.441 1.00 86.75 97 LEU A CA 1
ATOM 781 C C . LEU A 1 97 ? -6.806 -1.010 18.603 1.00 86.75 97 LEU A C 1
ATOM 783 O O . LEU A 1 97 ? -5.703 -0.620 18.978 1.00 86.75 97 LEU A O 1
ATOM 787 N N . LYS A 1 98 ? -7.818 -0.172 18.359 1.00 86.75 98 LYS A N 1
ATOM 788 C CA . LYS A 1 98 ? -7.719 1.279 18.529 1.00 86.75 98 LYS A CA 1
ATOM 789 C C . LYS A 1 98 ? -7.320 1.638 19.961 1.00 86.75 98 LYS A C 1
ATOM 791 O O . LYS A 1 98 ? -6.358 2.378 20.138 1.00 86.75 98 LYS A O 1
ATOM 796 N N . SER A 1 99 ? -7.985 1.065 20.966 1.00 89.31 99 SER A N 1
ATOM 797 C CA . SER A 1 99 ? -7.641 1.296 22.374 1.00 89.31 99 SER A CA 1
ATOM 798 C C . SER A 1 99 ? -6.213 0.857 22.706 1.00 89.31 99 SER A C 1
ATOM 800 O O . SER A 1 99 ? -5.502 1.587 23.389 1.00 89.31 99 SER A O 1
ATOM 802 N N . LYS A 1 100 ? -5.745 -0.281 22.173 1.00 91.12 100 LYS A N 1
ATOM 803 C CA . LYS A 1 100 ? -4.353 -0.734 22.361 1.00 91.12 100 LYS A CA 1
ATOM 804 C C . LYS A 1 100 ? -3.331 0.212 21.730 1.00 91.12 100 LYS A C 1
ATOM 806 O O . LYS A 1 100 ? -2.257 0.405 22.290 1.00 91.12 100 LYS A O 1
ATOM 811 N N . LEU A 1 101 ? -3.641 0.795 20.571 1.00 89.12 101 LEU A N 1
ATOM 812 C CA . LEU A 1 101 ? -2.770 1.780 19.923 1.00 89.12 101 LEU A CA 1
ATOM 813 C C . LEU A 1 101 ? -2.703 3.087 20.721 1.00 89.12 101 LEU A C 1
ATOM 815 O O . LEU A 1 101 ? -1.616 3.633 20.893 1.00 89.12 101 LEU A O 1
ATOM 819 N N . GLU A 1 102 ? -3.841 3.559 21.231 1.00 90.62 102 GLU A N 1
ATOM 820 C CA . GLU A 1 102 ? -3.903 4.731 22.113 1.00 90.62 102 GLU A CA 1
ATOM 821 C C . GLU A 1 102 ? -3.106 4.494 23.404 1.00 90.62 102 GLU A C 1
ATOM 823 O O . GLU A 1 102 ? -2.276 5.322 23.777 1.00 90.62 102 GLU A O 1
ATOM 828 N N . GLU A 1 103 ? -3.287 3.339 24.050 1.00 92.94 103 GLU A N 1
ATOM 829 C CA . GLU A 1 103 ? -2.546 2.965 25.257 1.00 92.94 103 GLU A CA 1
ATOM 830 C C . GLU A 1 103 ? -1.036 2.889 25.004 1.00 92.94 103 GLU A C 1
ATOM 832 O O . GLU A 1 103 ? -0.243 3.392 25.800 1.00 92.94 103 GLU A O 1
ATOM 837 N N . LEU A 1 104 ? -0.624 2.316 23.873 1.00 92.31 104 LEU A N 1
ATOM 838 C CA . LEU A 1 104 ? 0.782 2.226 23.497 1.00 92.31 104 LEU A CA 1
ATOM 839 C C . LEU A 1 104 ? 1.418 3.611 23.305 1.00 92.31 104 LEU A C 1
ATOM 841 O O . LEU A 1 104 ? 2.566 3.825 23.701 1.00 92.31 104 LEU A O 1
ATOM 845 N N . GLU A 1 105 ? 0.685 4.563 22.730 1.00 90.38 105 GLU A N 1
ATOM 846 C CA . GLU A 1 105 ? 1.170 5.935 22.575 1.00 90.38 105 GLU A CA 1
ATOM 847 C C . GLU A 1 105 ? 1.259 6.662 23.924 1.00 90.38 105 GLU A C 1
ATOM 849 O O . GLU A 1 105 ? 2.262 7.319 24.208 1.00 90.38 105 GLU A O 1
ATOM 854 N N . ILE A 1 106 ? 0.278 6.459 24.808 1.00 90.50 106 ILE A N 1
ATOM 855 C CA . ILE A 1 106 ? 0.323 6.962 26.188 1.00 90.50 106 ILE A CA 1
ATOM 856 C C . ILE A 1 106 ? 1.555 6.409 26.923 1.00 90.50 106 ILE A C 1
ATOM 858 O O . ILE A 1 106 ? 2.288 7.171 27.558 1.00 90.50 106 ILE A O 1
ATOM 862 N N . GLN A 1 107 ? 1.832 5.107 26.805 1.00 90.44 107 GLN A N 1
ATOM 863 C CA . GLN A 1 107 ? 2.996 4.472 27.432 1.00 90.44 107 GLN A CA 1
ATOM 864 C C . GLN A 1 107 ? 4.321 5.041 26.909 1.00 90.44 107 GLN A C 1
ATOM 866 O O . GLN A 1 107 ? 5.219 5.332 27.705 1.00 90.44 107 GLN A O 1
ATOM 871 N N . LYS A 1 108 ? 4.446 5.262 25.592 1.00 92.38 108 LYS A N 1
ATOM 872 C CA . LYS A 1 108 ? 5.630 5.914 25.010 1.00 92.38 108 LYS A CA 1
ATOM 873 C C . LYS A 1 108 ? 5.848 7.304 25.594 1.00 92.38 108 LYS A C 1
ATOM 875 O O . LYS A 1 108 ? 6.962 7.596 26.030 1.00 92.38 108 LYS A O 1
ATOM 880 N N . CYS A 1 109 ? 4.804 8.132 25.636 1.00 91.62 109 CYS A N 1
ATOM 881 C CA . CYS A 1 109 ? 4.874 9.475 26.212 1.00 91.62 109 CYS A CA 1
ATOM 882 C C . CYS A 1 109 ? 5.338 9.426 27.674 1.00 91.62 109 CYS A C 1
ATOM 884 O O . CYS A 1 109 ? 6.324 10.076 28.022 1.00 91.62 109 CYS A O 1
ATOM 886 N N . MET A 1 110 ? 4.728 8.568 28.501 1.00 93.38 110 MET A N 1
ATOM 887 C CA . MET A 1 110 ? 5.122 8.391 29.905 1.00 93.38 110 MET A CA 1
ATOM 888 C C . MET A 1 110 ? 6.586 7.957 30.062 1.00 93.38 110 MET A C 1
ATOM 890 O O . MET A 1 110 ? 7.283 8.418 30.964 1.00 93.38 110 MET A O 1
ATOM 894 N N . HIS A 1 111 ? 7.081 7.053 29.212 1.00 92.69 111 HIS A N 1
ATOM 895 C CA . HIS A 1 111 ? 8.470 6.590 29.283 1.00 92.69 111 HIS A CA 1
ATOM 896 C C . HIS A 1 111 ? 9.473 7.660 28.845 1.00 92.69 111 HIS A C 1
ATOM 898 O O . HIS A 1 111 ? 10.555 7.737 29.431 1.00 92.69 111 HIS A O 1
ATOM 904 N N . ILE A 1 112 ? 9.116 8.497 27.868 1.00 90.38 112 ILE A N 1
ATOM 905 C CA . ILE A 1 112 ? 9.924 9.650 27.452 1.00 90.38 112 ILE A CA 1
ATOM 906 C C . ILE A 1 112 ? 10.010 10.672 28.591 1.00 90.38 112 ILE A C 1
ATOM 908 O O . ILE A 1 112 ? 11.117 11.074 28.951 1.00 90.38 112 ILE A O 1
ATOM 912 N N . GLU A 1 113 ? 8.875 11.034 29.198 1.00 92.38 113 GLU A N 1
ATOM 913 C CA . GLU A 1 113 ? 8.812 11.967 30.336 1.00 92.38 113 GLU A CA 1
ATOM 914 C C . GLU A 1 113 ? 9.615 11.469 31.545 1.00 92.38 113 GLU A C 1
ATOM 916 O O . GLU A 1 113 ? 10.277 12.245 32.227 1.00 92.38 113 GLU A O 1
ATOM 921 N N . GLN A 1 114 ? 9.604 10.158 31.793 1.00 94.56 114 GLN A N 1
ATOM 922 C CA . GLN A 1 114 ? 10.348 9.529 32.888 1.00 94.56 114 GLN A CA 1
ATOM 923 C C . GLN A 1 114 ? 11.805 9.190 32.526 1.00 94.56 114 GLN A C 1
ATOM 925 O O . GLN A 1 114 ? 12.496 8.561 33.329 1.00 94.56 114 GLN A O 1
ATOM 930 N N . HIS A 1 115 ? 12.274 9.551 31.326 1.00 94.00 115 HIS A N 1
ATOM 931 C CA . HIS A 1 115 ? 13.606 9.218 30.805 1.00 94.00 115 HIS A CA 1
ATOM 932 C C . HIS A 1 115 ? 13.952 7.713 30.861 1.00 94.00 115 HIS A C 1
ATOM 934 O O . HIS A 1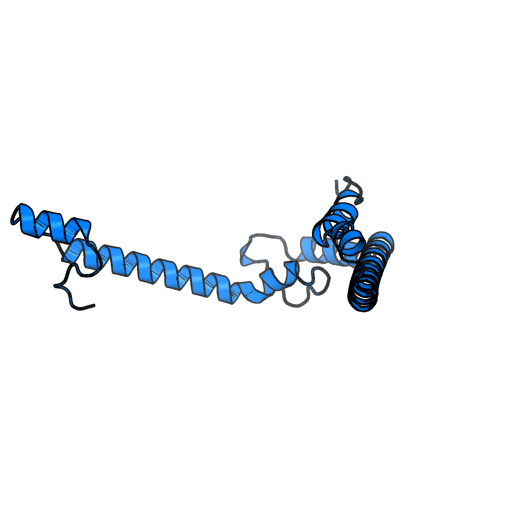 115 ? 15.116 7.320 30.986 1.00 94.00 115 HIS A O 1
ATOM 940 N N . LYS A 1 116 ? 12.945 6.841 30.737 1.00 94.25 116 LYS A N 1
ATOM 941 C CA . LYS A 1 116 ? 13.082 5.376 30.774 1.00 94.25 116 LYS A CA 1
ATOM 942 C C . LYS A 1 116 ? 13.388 4.811 29.386 1.00 94.25 116 LYS A C 1
ATOM 944 O O . LYS A 1 116 ? 12.596 4.082 28.792 1.00 94.25 116 LYS A O 1
ATOM 949 N N . TRP A 1 117 ? 14.573 5.127 28.870 1.00 90.06 117 TRP A N 1
ATOM 950 C CA . TRP A 1 117 ? 14.996 4.751 27.514 1.00 90.06 117 TRP A CA 1
ATOM 951 C C . TRP A 1 117 ? 15.093 3.243 27.267 1.00 90.06 117 TRP A C 1
ATOM 953 O O . TRP A 1 117 ? 14.942 2.799 26.132 1.00 90.06 117 TRP A O 1
ATOM 963 N N . THR A 1 118 ? 15.362 2.449 28.304 1.00 92.62 118 THR A N 1
ATOM 964 C CA . THR A 1 118 ? 15.387 0.983 28.209 1.00 92.62 118 THR A CA 1
ATOM 965 C C . THR A 1 118 ? 13.980 0.414 28.048 1.00 92.62 118 THR A C 1
ATOM 967 O O . THR A 1 118 ? 13.756 -0.341 27.110 1.00 92.62 118 THR A O 1
ATOM 970 N N . ALA A 1 119 ? 13.019 0.859 28.864 1.00 90.19 119 ALA A N 1
ATOM 971 C CA . ALA A 1 119 ? 11.616 0.448 28.758 1.00 90.19 119 ALA A CA 1
ATOM 972 C C . ALA A 1 119 ? 10.983 0.880 27.423 1.00 90.19 119 ALA A C 1
ATOM 974 O O . ALA A 1 119 ? 10.231 0.126 26.818 1.00 90.19 119 ALA A O 1
ATOM 975 N N . LEU A 1 120 ? 11.350 2.058 26.902 1.00 90.31 120 LEU A N 1
ATOM 976 C CA . LEU A 1 120 ? 10.887 2.526 25.590 1.00 90.31 120 LEU A CA 1
ATOM 977 C C . LEU A 1 120 ? 11.283 1.573 24.444 1.00 90.31 120 LEU A C 1
ATOM 979 O O . LEU A 1 120 ? 10.532 1.434 23.483 1.00 90.31 120 LEU A O 1
ATOM 983 N N . LYS A 1 121 ? 12.444 0.908 24.537 1.00 89.81 121 LYS A N 1
ATOM 984 C CA . LYS A 1 121 ? 1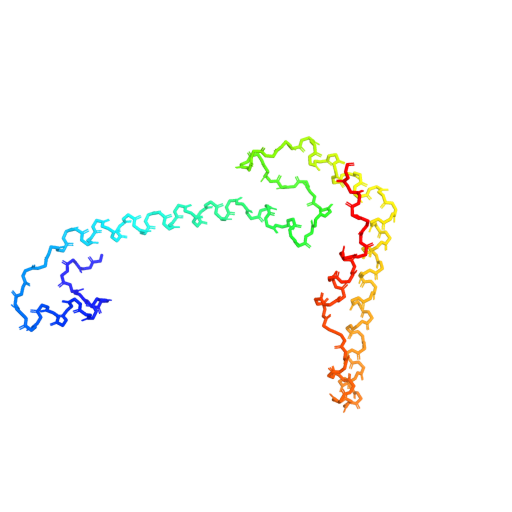2.906 -0.063 23.526 1.00 89.81 121 LYS A CA 1
ATOM 985 C C . LYS A 1 121 ? 12.147 -1.389 23.572 1.00 89.81 121 LYS A C 1
ATOM 987 O O . LYS A 1 121 ? 12.161 -2.110 22.579 1.00 89.81 121 LYS A O 1
ATOM 992 N N . GLU A 1 122 ? 11.526 -1.706 24.704 1.00 91.88 122 GLU A N 1
ATOM 993 C CA . GLU A 1 122 ? 10.737 -2.926 24.902 1.00 91.88 122 GLU A CA 1
ATOM 994 C C . GLU A 1 122 ? 9.278 -2.755 24.459 1.00 91.88 122 GLU A C 1
ATOM 996 O O . GLU A 1 122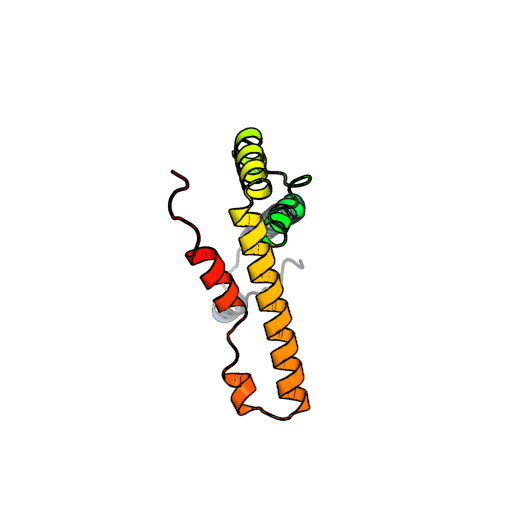 ? 8.570 -3.750 24.299 1.00 91.88 122 GLU A O 1
ATOM 1001 N N . ILE A 1 123 ? 8.830 -1.516 24.209 1.00 90.44 123 ILE A N 1
ATOM 1002 C CA . ILE A 1 123 ? 7.479 -1.254 23.710 1.00 90.44 123 ILE A CA 1
ATOM 1003 C C . ILE A 1 123 ? 7.276 -1.957 22.354 1.00 90.44 123 ILE A C 1
ATOM 1005 O O . ILE A 1 123 ? 8.088 -1.781 21.436 1.00 90.44 123 ILE A O 1
ATOM 1009 N N . PRO A 1 124 ? 6.177 -2.721 22.189 1.00 88.44 124 PRO A N 1
ATOM 1010 C CA . PRO A 1 124 ? 5.848 -3.362 20.926 1.00 88.44 124 PRO A CA 1
ATOM 1011 C C . PRO A 1 124 ? 5.771 -2.373 19.761 1.00 88.44 124 PRO A C 1
ATOM 1013 O O . PRO A 1 124 ? 5.329 -1.231 19.888 1.00 88.44 124 PRO A O 1
ATOM 1016 N N . ARG A 1 125 ? 6.155 -2.832 18.571 1.00 89.88 125 ARG A N 1
ATOM 1017 C CA . ARG A 1 125 ? 5.933 -2.055 17.351 1.00 89.88 125 ARG A CA 1
ATOM 1018 C C . ARG A 1 125 ? 4.441 -1.986 17.032 1.00 89.88 125 ARG A C 1
ATOM 1020 O O . ARG A 1 125 ? 3.716 -2.957 17.245 1.00 89.88 125 ARG A O 1
ATOM 1027 N N . VAL A 1 126 ? 4.004 -0.865 16.463 1.00 84.25 126 VAL A N 1
ATOM 1028 C CA . VAL A 1 126 ? 2.609 -0.665 16.032 1.00 84.25 126 VAL A CA 1
ATOM 1029 C C . VAL A 1 126 ? 2.190 -1.766 15.058 1.00 84.25 126 VAL A C 1
ATOM 1031 O O . VAL A 1 126 ? 1.112 -2.340 15.187 1.00 84.25 126 VAL A O 1
ATOM 1034 N N . GLU A 1 127 ? 3.087 -2.140 14.148 1.00 85.88 127 GLU A N 1
ATOM 1035 C CA . GLU A 1 127 ? 2.869 -3.209 13.181 1.00 85.88 127 GLU A CA 1
ATOM 1036 C C . GLU A 1 127 ? 2.611 -4.556 13.865 1.00 85.88 127 GLU A C 1
ATOM 1038 O O . GLU A 1 127 ? 1.767 -5.314 13.404 1.00 85.88 127 GLU A O 1
ATOM 1043 N N . ALA A 1 128 ? 3.272 -4.849 14.991 1.00 88.31 128 ALA A N 1
ATOM 1044 C CA . ALA A 1 128 ? 3.066 -6.102 15.716 1.00 88.31 128 ALA A CA 1
ATOM 1045 C C . ALA A 1 128 ? 1.652 -6.194 16.315 1.00 88.31 128 ALA A C 1
ATOM 1047 O O . ALA A 1 128 ? 1.038 -7.259 16.267 1.00 88.31 128 ALA A O 1
ATOM 1048 N N . LEU A 1 129 ? 1.112 -5.081 16.826 1.00 86.12 129 LEU A N 1
ATOM 1049 C CA . LEU A 1 129 ? -0.268 -5.023 17.322 1.00 86.12 129 LEU A CA 1
ATOM 1050 C C . LEU A 1 129 ? -1.284 -5.167 16.188 1.00 86.12 129 LEU A C 1
ATOM 1052 O O . LEU A 1 129 ? -2.260 -5.903 16.327 1.00 86.12 129 LEU A O 1
ATOM 1056 N N . ILE A 1 130 ? -1.026 -4.502 15.059 1.00 83.69 130 ILE A N 1
ATOM 1057 C CA . ILE A 1 130 ? -1.864 -4.594 13.863 1.00 83.69 130 ILE A CA 1
ATOM 1058 C C . ILE A 1 130 ? -1.871 -6.039 13.352 1.00 83.69 130 ILE A C 1
ATOM 1060 O O . ILE A 1 130 ? -2.938 -6.641 13.259 1.00 83.69 130 ILE A O 1
ATOM 1064 N N . PHE A 1 131 ? -0.706 -6.638 13.093 1.00 84.12 131 PHE A N 1
ATOM 1065 C CA . PHE A 1 131 ? -0.614 -8.022 12.618 1.00 84.12 131 PHE A CA 1
ATOM 1066 C C . PHE A 1 131 ? -1.206 -9.024 13.605 1.00 84.12 131 PHE A C 1
ATOM 1068 O O . PHE A 1 131 ? -1.873 -9.957 13.178 1.00 84.12 131 PHE A O 1
ATOM 1075 N N . GLY A 1 132 ? -1.020 -8.831 14.913 1.00 84.38 132 GLY A N 1
ATOM 1076 C CA . GLY A 1 132 ? -1.647 -9.676 15.929 1.00 84.38 132 GLY A CA 1
ATOM 1077 C C . GLY A 1 132 ? -3.175 -9.636 15.861 1.00 84.38 132 GLY A C 1
ATOM 1078 O O . GLY A 1 132 ? -3.817 -10.683 15.915 1.00 84.38 132 GLY A O 1
ATOM 1079 N N . ALA A 1 133 ? -3.761 -8.449 15.678 1.00 83.56 133 ALA A N 1
ATOM 1080 C CA . ALA A 1 133 ? -5.202 -8.306 15.498 1.00 83.56 133 ALA A CA 1
ATOM 1081 C C . ALA A 1 133 ? -5.687 -8.993 14.210 1.00 83.56 133 ALA A C 1
ATOM 1083 O O . ALA A 1 133 ? -6.649 -9.756 14.267 1.00 83.56 133 ALA A O 1
ATOM 1084 N N . TRP A 1 134 ? -4.986 -8.807 13.086 1.00 79.19 134 TRP A N 1
ATOM 1085 C CA . TRP A 1 134 ? -5.318 -9.465 11.814 1.00 79.19 134 TRP A CA 1
ATOM 1086 C C . TRP A 1 134 ? -5.165 -10.993 11.867 1.00 79.19 134 TRP A C 1
ATOM 1088 O O . TRP A 1 134 ? -6.042 -11.709 11.405 1.00 79.19 134 TRP A O 1
ATOM 1098 N N . ASN A 1 135 ? -4.103 -11.515 12.479 1.00 78.75 135 ASN A N 1
ATOM 1099 C CA . ASN A 1 135 ? -3.875 -12.962 12.599 1.00 78.75 135 ASN A CA 1
ATOM 1100 C C . ASN A 1 135 ? -4.826 -13.641 13.595 1.00 78.75 135 ASN A C 1
ATOM 1102 O O . ASN A 1 135 ? -4.939 -14.861 13.603 1.00 78.75 135 ASN A O 1
ATOM 1106 N N . SER A 1 136 ? -5.492 -12.866 14.456 1.00 76.69 136 SER A N 1
ATOM 1107 C CA . SER A 1 136 ? -6.528 -13.373 15.363 1.00 76.69 136 SER A CA 1
ATOM 1108 C C . SER A 1 136 ? -7.906 -13.493 14.705 1.00 76.69 136 SER A C 1
ATOM 1110 O O . SER A 1 136 ? -8.866 -13.911 15.355 1.00 76.69 136 SER A O 1
ATOM 1112 N N . LEU A 1 137 ? -8.019 -13.102 13.433 1.00 68.88 137 LEU A N 1
ATOM 1113 C CA . LEU A 1 137 ? -9.246 -13.258 12.669 1.00 68.88 137 LEU A CA 1
ATOM 1114 C C . LEU A 1 137 ? -9.460 -14.740 12.336 1.00 68.88 137 LEU A C 1
ATOM 1116 O O . LEU A 1 137 ? -8.505 -15.420 11.963 1.00 68.88 137 LEU A O 1
ATOM 1120 N N . PRO A 1 138 ? -10.697 -15.256 12.446 1.00 65.12 138 PRO A N 1
ATOM 1121 C CA . PRO A 1 138 ? -11.003 -16.604 11.992 1.00 65.12 138 PRO A CA 1
ATOM 1122 C C . PRO A 1 138 ? -10.610 -16.767 10.518 1.00 65.12 138 PRO A C 1
ATOM 1124 O O . PRO A 1 138 ? -10.986 -15.934 9.694 1.00 65.12 138 PRO A O 1
ATOM 1127 N N . GLU A 1 139 ? -9.915 -17.857 10.177 1.00 59.12 139 GLU A N 1
ATOM 1128 C CA . GLU A 1 139 ? -9.592 -18.209 8.780 1.00 59.12 139 GLU A CA 1
ATOM 1129 C C . GLU A 1 139 ? -10.858 -18.402 7.924 1.00 59.12 139 GLU A C 1
ATOM 1131 O O . GLU A 1 139 ? -10.826 -18.305 6.698 1.00 59.12 139 GLU A O 1
ATOM 1136 N N . CYS A 1 140 ? -11.998 -18.641 8.573 1.00 51.28 140 CYS A N 1
ATOM 1137 C CA . CYS A 1 140 ? -13.257 -18.956 7.924 1.00 51.28 140 CYS A CA 1
ATOM 1138 C C . CYS A 1 140 ? -14.011 -17.693 7.476 1.00 51.28 140 CYS A C 1
ATOM 1140 O O . CYS A 1 140 ? -15.028 -17.316 8.059 1.00 51.28 140 CYS A O 1
ATOM 1142 N N . TYR A 1 141 ? -13.529 -17.090 6.391 1.00 50.53 141 TYR A N 1
ATOM 1143 C CA . TYR A 1 141 ? -14.399 -16.569 5.331 1.00 50.53 141 TYR A CA 1
ATOM 1144 C C . TYR A 1 141 ? -14.335 -17.555 4.163 1.00 50.53 141 TYR A C 1
ATOM 1146 O O . TYR A 1 141 ? -13.738 -17.269 3.128 1.00 50.53 141 TYR A O 1
ATOM 1154 N N . SER A 1 142 ? -14.857 -18.763 4.386 1.00 41.03 142 SER A N 1
ATOM 1155 C CA . SER A 1 142 ? -15.178 -19.714 3.315 1.00 41.03 142 SER A CA 1
ATOM 1156 C C . SER A 1 142 ? -16.625 -19.518 2.897 1.00 41.03 142 SER A C 1
ATOM 1158 O O . SER A 1 142 ? -17.462 -19.382 3.819 1.00 41.03 142 SER A O 1
#

Organism: Araneus ventricosus (NCBI:txid182803)

Secondary structure (DSSP, 8-state):
--TT--TT-HHHHHHHHHH-PPP-HHHHHHHHHHHHHHHHHHHHHHHHTHHHHHHHH-TT--TT---GGGT--HHHHHHHHHHHHH-HHHHHHHHHHHHHHHHHHHHHHHHHHTT-HHHHHHSPPHHHHHHHHHHTS-S---

Radius of gyration: 26.45 Å; chains: 1; bounding box: 59×39×68 Å